Protein AF-A0A957HVL8-F1 (afdb_monomer)

pLDDT: mean 94.16, std 5.21, range [74.31, 98.62]

Sequence (112 aa):
SHAVITASGYVDWLVETAVSWIAATQRDDGSWGTYLPTAEETAYAIQALAIRQQMTNEVHNEAIKRGANWLLAHRNEPHPPLWVGKVLYSPTVVNESAVLSALWLAEQIGAL

Mean predicted aligned error: 3.06 Å

Nearest PDB structures (foldseek):
  6vpt-assembly1_A  TM=9.848E-01  e=1.021E-07  Mycobacterium tuberculosis
  7xkx-assembly2_B  TM=9.024E-01  e=3.227E-03  Kitasatospora sp. CB02891
  7xkx-assembly1_A  TM=8.619E-01  e=4.232E-03  Kitasatospora sp. CB02891
  7mu5-assembly2_H  TM=3.608E-01  e=3.935E+00  Homo sapiens

Solvent-accessible surface area (backbone atoms only — not comparable to full-atom values): 6215 Å² total; per-residue (Å²): 63,65,68,44,63,72,31,56,94,77,41,59,73,61,30,53,51,50,52,52,50,54,66,71,58,48,43,97,76,24,34,22,47,95,91,55,76,36,53,56,48,24,17,31,46,32,43,30,48,47,54,47,25,76,74,66,77,50,85,51,52,68,61,36,24,36,24,43,55,38,36,73,77,47,64,87,54,88,72,74,53,78,43,84,66,101,54,69,37,59,64,60,70,59,45,51,51,44,37,53,52,21,47,50,48,30,47,77,74,65,35,104

Foldseek 3Di:
DVCLVPCVVPPVVVNVVVLVVLLVQQDPQLADDDPDGFLQRLLVSLVSNLSVCVVPVDDPLVSLLSSLVVCVVPVPPDGDQPDDDVHGDDPNVVSNVSNVVSNVSSVVVVSD

Secondary structure (DSSP, 8-state):
-HHHHHHTTT-HHHHHHHHHHHHHT--TTS---SSS--HHHHHHHHHHHHHHHHHH----HHHHHHHHHHHHHHTTSPPP--EESSSEE--HHHHHHHHHHHHHHHHHTT--

Structure (mmCIF, N/CA/C/O backbone):
data_AF-A0A957HVL8-F1
#
_entry.id   AF-A0A957HVL8-F1
#
loop_
_atom_site.group_PDB
_atom_site.id
_atom_site.type_symbol
_atom_site.label_atom_id
_atom_site.label_alt_id
_atom_site.label_comp_id
_atom_site.label_asym_id
_atom_site.label_entity_id
_atom_site.label_seq_id
_atom_site.pdbx_PDB_ins_code
_atom_site.Cartn_x
_atom_site.Cartn_y
_atom_site.Cartn_z
_atom_site.occupancy
_atom_site.B_iso_or_equiv
_atom_site.auth_seq_id
_atom_site.auth_comp_id
_atom_site.auth_asym_id
_atom_site.auth_atom_id
_atom_site.pdbx_PDB_model_num
ATOM 1 N N . SER A 1 1 ? 2.035 3.868 3.957 1.00 80.75 1 SER A N 1
ATOM 2 C CA . SER A 1 1 ? 2.314 2.899 5.038 1.00 80.75 1 SER A CA 1
ATOM 3 C C . SER A 1 1 ? 2.972 3.539 6.250 1.00 80.75 1 SER A C 1
ATOM 5 O O . SER A 1 1 ? 2.338 3.620 7.292 1.00 80.75 1 SER A O 1
ATOM 7 N N . HIS A 1 2 ? 4.224 3.994 6.148 1.00 86.62 2 HIS A N 1
ATOM 8 C CA . HIS A 1 2 ? 5.064 4.195 7.332 1.00 86.62 2 HIS A CA 1
ATOM 9 C C . HIS A 1 2 ? 4.540 5.267 8.285 1.00 86.62 2 HIS A C 1
ATOM 11 O O . HIS A 1 2 ? 4.524 5.012 9.477 1.00 86.62 2 HIS A O 1
ATOM 17 N N . ALA A 1 3 ? 4.010 6.387 7.781 1.00 88.88 3 ALA A N 1
ATOM 18 C CA . ALA A 1 3 ? 3.421 7.419 8.637 1.00 88.88 3 ALA A CA 1
ATOM 19 C C . ALA A 1 3 ? 2.262 6.892 9.508 1.00 88.88 3 ALA A C 1
ATOM 21 O O . ALA A 1 3 ? 2.216 7.198 10.694 1.00 88.88 3 ALA A O 1
ATOM 22 N N . VAL A 1 4 ? 1.372 6.060 8.944 1.00 91.19 4 VAL A N 1
ATOM 23 C CA . VAL A 1 4 ? 0.277 5.405 9.689 1.00 91.19 4 VAL A CA 1
ATOM 24 C C . VAL A 1 4 ? 0.854 4.526 10.796 1.00 91.19 4 VAL A C 1
ATOM 26 O O . VAL A 1 4 ? 0.461 4.655 11.949 1.00 91.19 4 VAL A O 1
ATOM 29 N N . ILE A 1 5 ? 1.830 3.680 10.462 1.00 89.75 5 ILE A N 1
ATOM 30 C CA . ILE A 1 5 ? 2.434 2.724 11.400 1.00 89.75 5 ILE A CA 1
ATOM 31 C C . ILE A 1 5 ? 3.185 3.453 12.523 1.00 89.75 5 ILE A C 1
ATOM 33 O O . ILE A 1 5 ? 3.004 3.135 13.692 1.00 89.75 5 ILE A O 1
ATOM 37 N N . THR A 1 6 ? 4.003 4.454 12.192 1.00 92.56 6 THR A N 1
ATOM 38 C CA . THR A 1 6 ? 4.856 5.149 13.167 1.00 92.56 6 THR A CA 1
ATOM 39 C C . THR A 1 6 ? 4.095 6.140 14.036 1.00 92.56 6 THR A C 1
ATOM 41 O O . THR A 1 6 ? 4.492 6.365 15.173 1.00 92.56 6 THR A O 1
ATOM 44 N N . ALA A 1 7 ? 3.040 6.773 13.513 1.00 93.06 7 ALA A N 1
ATOM 45 C CA . ALA A 1 7 ? 2.265 7.766 14.261 1.00 93.06 7 ALA A CA 1
ATOM 46 C C . ALA A 1 7 ? 1.112 7.150 15.069 1.00 93.06 7 ALA A C 1
ATOM 48 O O . ALA A 1 7 ? 0.490 7.854 15.870 1.00 93.06 7 ALA A O 1
ATOM 49 N N . SER A 1 8 ? 0.825 5.857 14.881 1.00 87.75 8 SER A N 1
ATOM 50 C CA . SER A 1 8 ? -0.203 5.152 15.650 1.00 87.75 8 SER A CA 1
ATOM 51 C C . SER A 1 8 ? 0.133 5.161 17.142 1.00 87.75 8 SER A C 1
ATOM 53 O O . SER A 1 8 ? 1.229 4.776 17.540 1.00 87.75 8 SER A O 1
ATOM 55 N N . GLY A 1 9 ? -0.810 5.627 17.967 1.00 85.94 9 GLY A N 1
ATOM 56 C CA . GLY A 1 9 ? -0.617 5.808 19.410 1.00 85.94 9 GLY A CA 1
ATOM 57 C C . GLY A 1 9 ? 0.060 7.125 19.811 1.00 85.94 9 GLY A C 1
ATOM 58 O O . GLY A 1 9 ? 0.238 7.369 21.002 1.00 85.94 9 GLY A O 1
ATOM 59 N N . TYR A 1 10 ? 0.417 7.980 18.846 1.00 91.56 10 TYR A N 1
ATOM 60 C CA . TYR A 1 10 ? 0.985 9.308 19.099 1.00 91.56 10 TYR A CA 1
ATOM 61 C C . TYR A 1 10 ? 0.102 10.440 18.563 1.00 91.56 10 TYR A C 1
ATOM 63 O O . TYR A 1 10 ? -0.068 11.452 19.241 1.00 91.56 10 TYR A O 1
ATOM 71 N N . VAL A 1 11 ? -0.431 10.304 17.340 1.00 93.50 11 VAL A N 1
ATOM 72 C CA . VAL A 1 11 ? -1.184 11.369 16.652 1.00 93.50 11 VAL A CA 1
ATOM 73 C C . VAL A 1 11 ? -2.395 10.789 15.910 1.00 93.50 11 VAL A C 1
ATOM 75 O O . VAL A 1 11 ? -2.370 10.615 14.692 1.00 93.50 11 VAL A O 1
ATOM 78 N N . ASP A 1 12 ? -3.472 10.498 16.642 1.00 89.81 12 ASP A N 1
ATOM 79 C CA . ASP A 1 12 ? -4.617 9.737 16.114 1.00 89.81 12 ASP A CA 1
ATOM 80 C C . ASP A 1 12 ? -5.313 10.407 14.924 1.00 89.81 12 ASP A C 1
ATOM 82 O O . ASP A 1 12 ? -5.542 9.751 13.911 1.00 89.81 12 ASP A O 1
ATOM 86 N N . TRP A 1 13 ? -5.551 11.723 14.978 1.00 93.06 13 TRP A N 1
ATOM 87 C CA . TRP A 1 13 ? -6.226 12.441 13.886 1.00 93.06 13 TRP A CA 1
ATOM 88 C C . TRP A 1 13 ? -5.480 12.315 12.548 1.00 93.06 13 TRP A C 1
ATOM 90 O O . TRP A 1 13 ? -6.099 12.212 11.487 1.00 93.06 13 TRP A O 1
ATOM 100 N N . LEU A 1 14 ? -4.141 12.306 12.585 1.00 93.81 14 LEU A N 1
ATOM 101 C CA . LEU A 1 14 ? -3.301 12.170 11.397 1.00 93.81 14 LEU A CA 1
ATOM 102 C C . LEU A 1 14 ? -3.425 10.757 10.826 1.00 93.81 14 LEU A C 1
ATOM 104 O O . LEU A 1 14 ? -3.547 10.583 9.613 1.00 93.81 14 LEU A O 1
ATOM 108 N N . VAL A 1 15 ? -3.406 9.758 11.708 1.00 93.94 15 VAL A N 1
ATOM 109 C CA . VAL A 1 15 ? -3.531 8.348 11.343 1.00 93.94 15 VAL A CA 1
ATOM 110 C C . VAL A 1 15 ? -4.904 8.069 10.741 1.00 93.94 15 VAL A C 1
ATOM 112 O O . VAL A 1 15 ? -4.976 7.496 9.659 1.00 93.94 15 VAL A O 1
ATOM 115 N N . GLU A 1 16 ? -5.978 8.524 11.382 1.00 92.56 16 GLU A N 1
ATOM 116 C CA . GLU A 1 16 ? -7.355 8.359 10.905 1.00 92.56 16 GLU A CA 1
ATOM 117 C C . GLU A 1 16 ? -7.571 9.032 9.549 1.00 92.56 16 GLU A C 1
ATOM 119 O O . GLU A 1 16 ? -8.152 8.434 8.640 1.00 92.56 16 GLU A O 1
ATOM 124 N N . THR A 1 17 ? -7.036 10.244 9.373 1.00 94.81 17 THR A N 1
ATOM 125 C CA . THR A 1 17 ? -7.093 10.961 8.090 1.00 94.81 17 THR A CA 1
ATOM 126 C C . THR A 1 17 ? -6.358 10.185 6.998 1.00 94.81 17 THR A C 1
ATOM 128 O O . THR A 1 17 ? -6.881 10.011 5.896 1.00 94.81 17 THR A O 1
ATOM 131 N N . ALA A 1 18 ? -5.159 9.679 7.296 1.00 95.94 18 ALA A N 1
ATOM 132 C CA . ALA A 1 18 ? -4.363 8.920 6.340 1.00 95.94 18 ALA A CA 1
ATOM 133 C C . ALA A 1 18 ? -5.016 7.578 5.976 1.00 95.94 18 ALA A C 1
ATOM 135 O O . ALA A 1 18 ? -5.083 7.238 4.800 1.00 95.94 18 ALA A O 1
ATOM 136 N N . VAL A 1 19 ? -5.531 6.833 6.955 1.00 95.06 19 VAL A N 1
ATOM 137 C CA . VAL A 1 19 ? -6.239 5.559 6.740 1.00 95.06 19 VAL A CA 1
ATOM 138 C C . VAL A 1 19 ? -7.492 5.778 5.897 1.00 95.06 19 VAL A C 1
ATOM 140 O O . VAL A 1 19 ? -7.695 5.066 4.915 1.00 95.06 19 VAL A O 1
ATOM 143 N N . SER A 1 20 ? -8.277 6.811 6.215 1.00 94.31 20 SER A N 1
ATOM 144 C CA . SER A 1 20 ? -9.469 7.178 5.443 1.00 94.31 20 SER A CA 1
ATOM 145 C C . SER A 1 20 ? -9.120 7.521 3.996 1.00 94.31 20 SER A C 1
ATOM 147 O O . SER A 1 20 ? -9.793 7.067 3.073 1.00 94.31 20 SER A O 1
ATOM 149 N N . TRP A 1 21 ? -8.038 8.273 3.777 1.00 96.38 21 TRP A N 1
ATOM 150 C CA . TRP A 1 21 ? -7.555 8.584 2.433 1.00 96.38 21 TRP A CA 1
ATOM 151 C C . TRP A 1 21 ? -7.085 7.333 1.681 1.00 96.38 21 TRP A C 1
ATOM 153 O O . TRP A 1 21 ? -7.434 7.163 0.514 1.00 96.38 21 TRP A O 1
ATOM 163 N N . ILE A 1 22 ? -6.344 6.430 2.333 1.00 97.06 22 ILE A N 1
ATOM 164 C CA . ILE A 1 22 ? -5.897 5.173 1.713 1.00 97.06 22 ILE A CA 1
ATOM 165 C C . ILE A 1 22 ? -7.114 4.345 1.287 1.00 97.06 22 ILE A C 1
ATOM 167 O O . ILE A 1 22 ? -7.186 3.929 0.134 1.00 97.06 22 ILE A O 1
ATOM 171 N N . ALA A 1 23 ? -8.096 4.152 2.168 1.00 95.44 23 ALA A N 1
ATOM 172 C CA . ALA A 1 23 ? -9.307 3.404 1.840 1.00 95.44 23 ALA A CA 1
ATOM 173 C C . ALA A 1 23 ? -10.102 4.056 0.690 1.00 95.44 23 ALA A C 1
ATOM 175 O O . ALA A 1 23 ? -10.539 3.364 -0.226 1.00 95.44 23 ALA A O 1
ATOM 176 N N . ALA A 1 24 ? -10.237 5.386 0.695 1.00 96.31 24 ALA A N 1
ATOM 177 C CA . ALA A 1 24 ? -10.999 6.127 -0.313 1.00 96.31 24 ALA A CA 1
ATOM 178 C C . ALA A 1 24 ? -10.320 6.206 -1.692 1.00 96.31 24 ALA A C 1
ATOM 180 O O . ALA A 1 24 ? -10.984 6.505 -2.681 1.00 96.31 24 ALA A O 1
ATOM 181 N N . THR A 1 25 ? -9.009 5.968 -1.770 1.00 97.38 25 THR A N 1
ATOM 182 C CA . THR A 1 25 ? -8.232 6.048 -3.020 1.00 97.38 25 THR A CA 1
ATOM 183 C C . THR A 1 25 ? -7.920 4.688 -3.641 1.00 97.38 25 THR A C 1
ATOM 185 O O . THR A 1 25 ? -7.201 4.629 -4.641 1.00 97.38 25 THR A O 1
ATOM 188 N N . GLN A 1 26 ? -8.473 3.597 -3.096 1.00 98.44 26 GLN A N 1
ATOM 189 C CA . GLN A 1 26 ? -8.387 2.289 -3.741 1.00 98.44 26 GLN A CA 1
ATOM 190 C C . GLN A 1 26 ? -9.074 2.329 -5.109 1.00 98.44 26 GLN A C 1
ATOM 192 O O . GLN A 1 26 ? -10.206 2.797 -5.236 1.00 98.44 26 GLN A O 1
ATOM 197 N N . ARG A 1 27 ? -8.409 1.802 -6.137 1.00 98.19 27 ARG A N 1
ATOM 198 C CA . ARG A 1 27 ? -8.958 1.718 -7.495 1.00 98.19 27 ARG A CA 1
ATO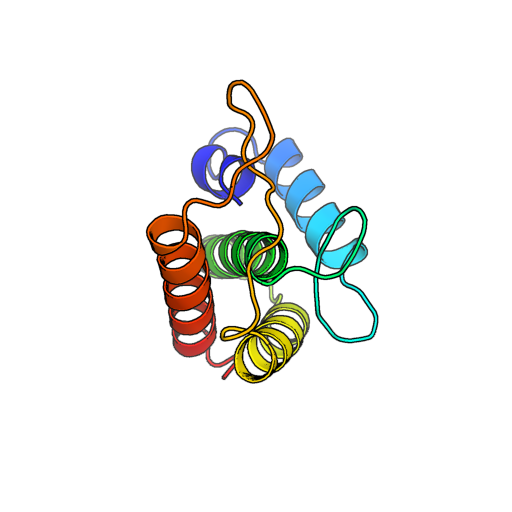M 199 C C . ARG A 1 27 ? -10.010 0.607 -7.603 1.00 98.19 27 ARG A C 1
ATOM 201 O O . ARG A 1 27 ? -10.104 -0.276 -6.746 1.00 98.19 27 ARG A O 1
ATOM 208 N N . ASP A 1 28 ? -10.789 0.610 -8.683 1.00 97.69 28 ASP A N 1
ATOM 209 C CA . ASP A 1 28 ? -11.851 -0.385 -8.924 1.00 97.69 28 ASP A CA 1
ATOM 210 C C . ASP A 1 28 ? -11.323 -1.827 -9.042 1.00 97.69 28 ASP A C 1
ATOM 212 O O . ASP A 1 28 ? -11.993 -2.776 -8.632 1.00 97.69 28 ASP A O 1
ATOM 216 N N . ASP A 1 29 ? -10.088 -2.003 -9.512 1.00 97.62 29 ASP A N 1
ATOM 217 C CA . ASP A 1 29 ? -9.407 -3.302 -9.601 1.00 97.62 29 ASP A CA 1
ATOM 218 C C . ASP A 1 29 ? -8.763 -3.758 -8.276 1.00 97.62 29 ASP A C 1
ATOM 220 O O . ASP A 1 29 ? -8.225 -4.860 -8.200 1.00 97.62 29 ASP A O 1
ATOM 224 N N . GLY A 1 30 ? -8.838 -2.937 -7.223 1.00 98.00 30 GLY A N 1
ATOM 225 C CA . GLY A 1 30 ? -8.282 -3.223 -5.902 1.00 98.00 30 GLY A CA 1
ATOM 226 C C . GLY A 1 30 ? -6.863 -2.706 -5.675 1.00 98.00 30 GLY A C 1
ATOM 227 O O . GLY A 1 30 ? -6.382 -2.759 -4.544 1.00 98.00 30 GLY A O 1
ATOM 228 N N . SER A 1 31 ? -6.200 -2.185 -6.703 1.00 98.50 31 SER A N 1
ATOM 229 C CA . SER A 1 31 ? -4.837 -1.667 -6.600 1.00 98.50 31 SER A CA 1
ATOM 230 C C . SER A 1 31 ? -4.774 -0.247 -6.035 1.00 98.50 31 SER A C 1
ATOM 232 O O . SER A 1 31 ? -5.770 0.482 -5.972 1.00 98.50 31 SER A O 1
ATOM 234 N N . TRP A 1 32 ? -3.561 0.164 -5.676 1.00 98.62 32 TRP A N 1
ATOM 235 C CA . TRP A 1 32 ? -3.203 1.559 -5.452 1.00 98.62 32 TRP A CA 1
ATOM 236 C C . TRP A 1 32 ? -2.082 1.982 -6.394 1.00 98.62 32 TRP A C 1
ATOM 238 O O . TRP A 1 32 ? -1.240 1.181 -6.805 1.00 98.62 32 TRP A O 1
ATOM 248 N N . GLY A 1 33 ? -2.068 3.275 -6.698 1.00 96.94 33 GLY A N 1
ATOM 249 C CA . GLY A 1 33 ? -0.942 3.921 -7.344 1.00 96.94 33 GLY A CA 1
ATOM 250 C C . GLY A 1 33 ? -1.260 5.335 -7.811 1.00 96.94 33 GLY A C 1
ATOM 251 O O . GLY A 1 33 ? -2.386 5.627 -8.224 1.00 96.94 33 GLY A O 1
ATOM 252 N N . THR A 1 34 ? -0.270 6.221 -7.718 1.00 92.81 34 THR A N 1
ATOM 253 C CA . THR A 1 34 ? -0.440 7.664 -7.958 1.00 92.81 34 THR A CA 1
ATOM 254 C C . THR A 1 34 ? -0.696 7.980 -9.433 1.00 92.81 34 THR A C 1
ATOM 256 O O . THR A 1 34 ? -1.585 8.765 -9.756 1.00 92.81 34 THR A O 1
ATOM 259 N N . TYR A 1 35 ? 0.067 7.362 -10.338 1.00 90.25 35 TYR A N 1
ATOM 260 C CA . TYR A 1 35 ? -0.036 7.591 -11.789 1.00 90.25 35 TYR A CA 1
ATOM 261 C C . TYR A 1 35 ? -0.591 6.377 -12.537 1.00 90.25 35 TYR A C 1
ATOM 263 O O . TYR A 1 35 ? -1.342 6.514 -13.500 1.00 90.25 35 TYR A O 1
ATOM 271 N N . LEU A 1 36 ? -0.216 5.187 -12.083 1.00 94.44 36 LEU A N 1
ATOM 272 C CA . LEU A 1 36 ? -0.618 3.885 -12.601 1.00 94.44 36 LEU A CA 1
ATOM 273 C C . LEU A 1 36 ? -0.626 2.897 -11.426 1.00 94.44 36 LEU A C 1
ATOM 275 O O . LEU A 1 36 ? 0.032 3.180 -10.426 1.00 94.44 36 LEU A O 1
ATOM 279 N N . PRO A 1 37 ? -1.365 1.782 -11.496 1.00 97.31 37 PRO A N 1
ATOM 280 C CA . PRO A 1 37 ? -1.400 0.823 -10.399 1.00 97.31 37 PRO A CA 1
ATOM 281 C C . PRO A 1 37 ? -0.038 0.140 -10.232 1.00 97.31 37 PRO A C 1
ATOM 283 O O . PRO A 1 37 ? 0.532 -0.349 -11.207 1.00 97.31 37 PRO A O 1
ATOM 286 N N . THR A 1 38 ? 0.506 0.109 -9.013 1.00 97.69 38 THR A N 1
ATOM 287 C CA . THR A 1 38 ? 1.821 -0.496 -8.753 1.00 97.69 38 THR A CA 1
ATOM 288 C C . THR A 1 38 ? 1.767 -1.504 -7.615 1.00 97.69 38 THR A C 1
ATOM 290 O O . THR A 1 38 ? 1.041 -1.336 -6.630 1.00 97.69 38 THR A O 1
ATOM 293 N N . ALA A 1 39 ? 2.573 -2.565 -7.728 1.00 97.88 39 ALA A N 1
ATOM 294 C CA . ALA A 1 39 ? 2.723 -3.545 -6.655 1.00 97.88 39 ALA A CA 1
ATOM 295 C C . ALA A 1 39 ? 3.308 -2.909 -5.382 1.00 97.88 39 ALA A C 1
ATOM 297 O O . ALA A 1 39 ? 2.880 -3.238 -4.280 1.00 97.88 39 ALA A O 1
ATOM 298 N N . GLU A 1 40 ? 4.231 -1.954 -5.530 1.00 97.81 40 GLU A N 1
ATOM 299 C CA . GLU A 1 40 ? 4.837 -1.241 -4.403 1.00 97.81 40 GLU A CA 1
ATOM 300 C C . GLU A 1 40 ? 3.809 -0.395 -3.630 1.00 97.81 40 GLU A C 1
ATOM 302 O O . GLU A 1 40 ? 3.665 -0.555 -2.417 1.00 97.81 40 GLU A O 1
ATOM 307 N N . GLU A 1 41 ? 3.040 0.463 -4.308 1.00 98.25 41 GLU A N 1
ATOM 308 C CA . GLU A 1 41 ? 2.054 1.319 -3.634 1.00 98.25 41 GLU A CA 1
ATOM 309 C C . GLU A 1 41 ? 0.881 0.501 -3.073 1.00 98.25 41 GLU A C 1
ATOM 311 O O . GLU A 1 41 ? 0.427 0.768 -1.958 1.00 98.25 41 GLU A O 1
ATOM 316 N N . THR A 1 42 ? 0.441 -0.544 -3.785 1.00 98.50 42 THR A N 1
ATOM 317 C CA . THR A 1 42 ? -0.579 -1.491 -3.296 1.00 98.50 42 THR A CA 1
ATOM 318 C C . THR A 1 42 ? -0.111 -2.206 -2.028 1.00 98.50 42 THR A C 1
ATOM 320 O O . THR A 1 42 ? -0.866 -2.302 -1.058 1.00 98.50 42 THR A O 1
ATOM 323 N N . ALA A 1 43 ? 1.149 -2.647 -1.981 1.00 98.31 43 ALA A N 1
ATOM 324 C CA . ALA A 1 43 ? 1.723 -3.262 -0.790 1.00 98.31 43 ALA A CA 1
ATOM 325 C C . ALA A 1 43 ? 1.748 -2.294 0.404 1.00 98.31 43 ALA A C 1
ATOM 327 O O . ALA A 1 43 ? 1.323 -2.651 1.504 1.00 98.31 43 ALA A O 1
ATOM 328 N N . TYR A 1 44 ? 2.170 -1.044 0.195 1.00 98.25 44 TYR A N 1
ATOM 329 C CA . TYR A 1 44 ? 2.176 -0.030 1.252 1.00 98.25 44 TYR A CA 1
ATOM 330 C C . TYR A 1 44 ? 0.773 0.332 1.757 1.00 98.25 44 TYR A C 1
ATOM 332 O O . TYR A 1 44 ? 0.606 0.625 2.946 1.00 98.25 44 TYR A O 1
ATOM 340 N N . ALA A 1 45 ? -0.233 0.346 0.886 1.00 98.12 45 ALA A N 1
ATOM 341 C CA . ALA A 1 45 ? -1.616 0.566 1.292 1.00 98.12 45 ALA A CA 1
ATOM 342 C C . ALA A 1 45 ? -2.118 -0.582 2.179 1.00 98.12 45 ALA A C 1
ATOM 344 O O . ALA A 1 45 ? -2.591 -0.333 3.289 1.00 98.12 45 ALA A O 1
ATOM 345 N N . ILE A 1 46 ? -1.915 -1.833 1.750 1.00 97.75 46 ILE A N 1
ATOM 346 C CA . ILE A 1 46 ? -2.298 -3.031 2.514 1.00 97.75 46 ILE A CA 1
ATOM 347 C C . ILE A 1 46 ? -1.628 -3.053 3.886 1.00 97.75 46 ILE A C 1
ATOM 349 O O . ILE A 1 46 ? -2.313 -3.238 4.888 1.00 97.75 46 ILE A O 1
ATOM 353 N N . GLN A 1 47 ? -0.316 -2.812 3.959 1.00 97.44 47 GLN A N 1
ATOM 354 C CA . GLN A 1 47 ? 0.407 -2.773 5.234 1.00 97.44 47 GLN A CA 1
ATOM 355 C C . GLN A 1 47 ? -0.187 -1.741 6.202 1.00 97.44 47 GLN A C 1
ATOM 357 O O . GLN A 1 47 ? -0.346 -2.027 7.386 1.00 97.44 47 GLN A O 1
ATOM 362 N N . ALA A 1 48 ? -0.529 -0.546 5.705 1.00 96.50 48 ALA A N 1
ATOM 363 C CA . ALA A 1 48 ? -1.120 0.509 6.526 1.00 96.50 48 ALA A CA 1
ATOM 364 C C . ALA A 1 48 ? -2.479 0.085 7.099 1.00 96.50 48 ALA A C 1
ATOM 366 O O . ALA A 1 48 ? -2.707 0.221 8.300 1.00 96.50 48 ALA A O 1
ATOM 367 N N . LEU A 1 49 ? -3.360 -0.437 6.239 1.00 95.75 49 LEU A N 1
ATOM 368 C CA . LEU A 1 49 ? -4.710 -0.851 6.615 1.00 95.75 49 LEU A CA 1
ATOM 369 C C . LEU A 1 49 ? -4.687 -2.061 7.557 1.00 95.75 49 LEU A C 1
ATOM 371 O O . LEU A 1 49 ? -5.370 -2.046 8.577 1.00 95.75 49 LEU A O 1
ATOM 375 N N . ALA A 1 50 ? -3.870 -3.077 7.262 1.00 94.94 50 ALA A N 1
ATOM 376 C CA . ALA A 1 50 ? -3.782 -4.299 8.058 1.00 94.94 50 ALA A CA 1
ATOM 377 C C . ALA A 1 50 ? -3.241 -4.030 9.469 1.00 94.94 50 ALA A C 1
ATOM 379 O O . ALA A 1 50 ? -3.824 -4.487 10.452 1.00 94.94 50 ALA A O 1
ATOM 380 N N . ILE A 1 51 ? -2.168 -3.238 9.588 1.00 92.38 51 ILE A N 1
ATOM 381 C CA . ILE A 1 51 ? -1.605 -2.879 10.897 1.00 92.38 51 ILE A CA 1
ATOM 382 C C . ILE A 1 51 ? -2.592 -2.008 11.680 1.00 92.38 51 ILE A C 1
ATOM 384 O O . ILE A 1 51 ? -2.816 -2.252 12.865 1.00 92.38 51 ILE A O 1
ATOM 388 N N . ARG A 1 52 ? -3.253 -1.036 11.032 1.00 91.06 52 ARG A N 1
ATOM 389 C CA . ARG A 1 52 ? -4.280 -0.222 11.700 1.00 91.06 52 ARG A CA 1
ATOM 390 C C . ARG A 1 52 ? -5.435 -1.078 12.219 1.00 91.06 52 ARG A C 1
ATOM 392 O O . ARG A 1 52 ? -5.856 -0.892 13.363 1.00 91.06 52 ARG A O 1
ATOM 399 N N . GLN A 1 53 ? -5.915 -2.020 11.411 1.00 90.81 53 GLN A N 1
ATOM 400 C CA . GLN A 1 53 ? -6.977 -2.952 11.784 1.00 90.81 53 GLN A CA 1
ATOM 401 C C . GLN A 1 53 ? -6.597 -3.782 13.018 1.00 90.81 53 GLN A C 1
ATOM 403 O O . GLN A 1 53 ? -7.396 -3.888 13.948 1.00 90.81 53 GLN A O 1
ATOM 408 N N . GLN A 1 54 ? -5.365 -4.296 13.082 1.00 88.56 54 GLN A N 1
ATOM 409 C CA . GLN A 1 54 ? -4.863 -5.024 14.255 1.00 88.56 54 GLN A CA 1
ATOM 410 C C . GLN A 1 54 ? -4.822 -4.159 15.528 1.00 88.56 54 GLN A C 1
ATOM 412 O O . GLN A 1 54 ? -4.974 -4.688 16.627 1.00 88.56 54 GLN A O 1
ATOM 417 N N . MET A 1 55 ? -4.633 -2.841 15.402 1.00 86.00 55 MET A N 1
ATOM 418 C CA . MET A 1 55 ? -4.532 -1.925 16.546 1.00 86.00 55 MET A CA 1
ATOM 419 C C . MET A 1 55 ? -5.877 -1.385 17.046 1.00 86.00 55 MET A C 1
ATOM 421 O O . MET A 1 55 ? -5.981 -1.034 18.219 1.00 86.00 55 MET A O 1
ATOM 425 N N . THR A 1 56 ? -6.884 -1.254 16.177 1.00 82.12 56 THR A N 1
ATOM 426 C CA . THR A 1 56 ? -8.082 -0.433 16.468 1.00 82.12 56 THR A CA 1
ATOM 427 C C . THR A 1 56 ? -9.419 -1.142 16.297 1.00 82.12 56 THR A C 1
ATOM 429 O O . THR A 1 56 ? -10.460 -0.516 16.472 1.00 82.12 56 THR A O 1
ATOM 432 N N . ASN A 1 57 ? -9.421 -2.445 15.991 1.00 74.31 57 ASN A N 1
ATOM 433 C CA . ASN A 1 57 ? -10.633 -3.208 15.660 1.00 74.31 57 ASN A CA 1
ATOM 434 C C . ASN A 1 57 ? -11.425 -2.653 14.450 1.00 74.31 57 ASN A C 1
ATOM 436 O O . ASN A 1 57 ? -12.515 -3.146 14.158 1.00 74.31 57 ASN A O 1
ATOM 440 N N . GLU A 1 58 ? -10.899 -1.654 13.731 1.00 77.19 58 GLU A N 1
ATOM 441 C CA . GLU A 1 58 ? -11.457 -1.170 12.467 1.00 77.19 58 GLU A CA 1
ATOM 442 C C . GLU A 1 58 ? -11.369 -2.269 11.401 1.00 77.19 58 GLU A C 1
ATOM 444 O O . GLU A 1 58 ? -10.340 -2.926 11.264 1.00 77.19 58 GLU A O 1
ATOM 449 N N . VAL A 1 59 ? -12.434 -2.466 10.620 1.00 79.56 59 VAL A N 1
ATOM 450 C CA . VAL A 1 59 ? -12.495 -3.544 9.623 1.00 79.56 59 VAL A CA 1
ATOM 451 C C . VAL A 1 59 ? -12.234 -2.984 8.228 1.00 79.56 59 VAL A C 1
ATOM 453 O O . VAL A 1 59 ? -13.114 -2.376 7.625 1.00 79.56 59 VAL A O 1
ATOM 456 N N . HIS A 1 60 ? -11.046 -3.263 7.688 1.00 85.62 60 HIS A N 1
ATOM 457 C CA . HIS A 1 60 ? -10.649 -2.922 6.314 1.00 85.62 60 HIS A CA 1
ATOM 458 C C . HIS A 1 60 ? -10.497 -4.174 5.427 1.00 85.62 60 HIS A C 1
ATOM 460 O O . HIS A 1 60 ? -9.882 -4.118 4.361 1.00 85.62 60 H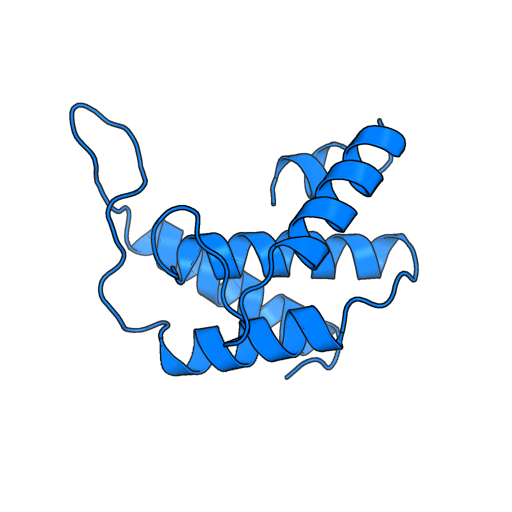IS A O 1
ATOM 466 N N . ASN A 1 61 ? -11.078 -5.308 5.848 1.00 89.25 61 ASN A N 1
ATOM 467 C CA . ASN A 1 61 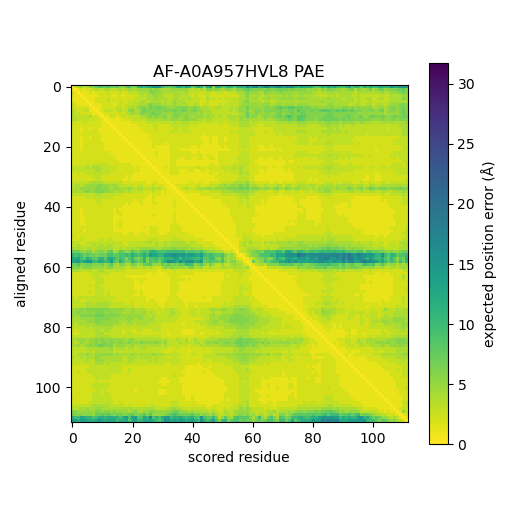? -10.891 -6.631 5.234 1.00 89.25 61 ASN A CA 1
ATOM 468 C C . ASN A 1 61 ? -11.136 -6.666 3.723 1.00 89.25 61 ASN A C 1
ATOM 470 O O . ASN A 1 61 ? -10.316 -7.214 2.993 1.00 89.25 61 ASN A O 1
ATOM 474 N N . GLU A 1 62 ? -12.230 -6.078 3.236 1.00 94.19 62 GLU A N 1
ATOM 475 C CA . GLU A 1 62 ? -12.547 -6.114 1.801 1.00 94.19 62 GLU A CA 1
ATOM 476 C C . GLU A 1 62 ? -11.541 -5.316 0.965 1.00 94.19 62 GLU A C 1
ATOM 478 O O . GLU A 1 62 ? -11.103 -5.778 -0.090 1.00 94.19 62 GLU A O 1
ATOM 483 N N . ALA A 1 63 ? -11.113 -4.146 1.450 1.00 96.50 63 ALA A N 1
ATOM 484 C CA . ALA A 1 63 ? -10.099 -3.348 0.769 1.00 96.50 63 ALA A CA 1
ATOM 485 C C . ALA A 1 63 ? -8.761 -4.100 0.713 1.00 96.50 63 ALA A C 1
ATOM 487 O O . ALA A 1 63 ? -8.148 -4.200 -0.352 1.00 96.50 63 ALA A O 1
ATOM 488 N N . ILE A 1 64 ? -8.346 -4.698 1.833 1.00 97.56 64 ILE A N 1
ATOM 489 C CA . ILE A 1 64 ? -7.109 -5.481 1.916 1.00 97.56 64 ILE A CA 1
ATOM 490 C C . ILE A 1 64 ? -7.177 -6.711 1.006 1.00 97.56 64 ILE A C 1
ATOM 492 O O . ILE A 1 64 ? -6.245 -6.948 0.243 1.00 97.56 64 ILE A O 1
ATOM 496 N N . LYS A 1 65 ? -8.295 -7.443 1.009 1.00 97.56 65 LYS A N 1
ATOM 497 C CA . LYS A 1 65 ? -8.517 -8.624 0.164 1.00 97.56 65 LYS A CA 1
ATOM 498 C C . LYS A 1 65 ? -8.449 -8.297 -1.324 1.00 97.56 65 LYS A C 1
ATOM 500 O O . LYS A 1 65 ? -7.779 -8.994 -2.083 1.00 97.56 65 LYS A O 1
ATOM 505 N N . ARG A 1 66 ? -9.110 -7.220 -1.759 1.00 98.25 66 ARG A N 1
ATOM 506 C CA . ARG A 1 66 ? -9.057 -6.759 -3.158 1.00 98.25 66 ARG A CA 1
ATOM 507 C C . ARG A 1 66 ? -7.629 -6.404 -3.574 1.00 98.25 66 ARG A C 1
ATOM 509 O O . ARG A 1 66 ? -7.184 -6.848 -4.629 1.00 98.25 66 ARG A O 1
ATOM 516 N N . GLY A 1 67 ? -6.894 -5.691 -2.719 1.00 98.31 67 GLY A N 1
ATOM 517 C CA . GLY A 1 67 ? -5.486 -5.374 -2.960 1.00 98.31 67 GLY A CA 1
ATOM 518 C C . GLY A 1 67 ? -4.587 -6.608 -2.998 1.00 98.31 67 GLY A C 1
ATOM 519 O O . GLY A 1 67 ? -3.740 -6.722 -3.881 1.00 98.31 67 GLY A O 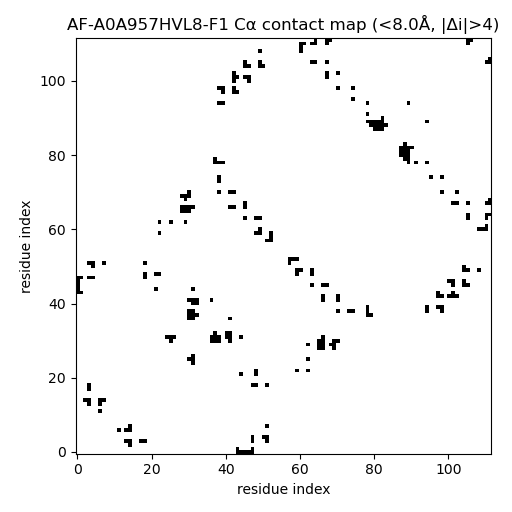1
ATOM 520 N N . ALA A 1 68 ? -4.781 -7.556 -2.080 1.00 98.31 68 ALA A N 1
ATOM 521 C CA . ALA A 1 68 ? -4.009 -8.793 -2.022 1.00 98.31 68 ALA A CA 1
ATOM 522 C C . ALA A 1 68 ? -4.236 -9.656 -3.271 1.00 98.31 68 ALA A C 1
ATOM 524 O O . ALA A 1 68 ? -3.272 -10.128 -3.870 1.00 98.31 68 ALA A O 1
ATOM 525 N N . ASN A 1 69 ? -5.486 -9.786 -3.726 1.00 98.06 69 ASN A N 1
ATOM 526 C CA . ASN A 1 69 ? -5.815 -10.473 -4.977 1.00 98.06 69 ASN A CA 1
ATOM 527 C C . ASN A 1 69 ? -5.146 -9.811 -6.186 1.00 98.06 69 ASN A C 1
ATOM 529 O O . ASN A 1 69 ? -4.582 -10.504 -7.034 1.00 98.06 69 ASN A O 1
ATOM 533 N N . TRP A 1 70 ? -5.158 -8.477 -6.246 1.00 98.44 70 TRP A N 1
ATOM 534 C CA . TRP A 1 70 ? -4.458 -7.747 -7.299 1.00 98.44 70 TRP A CA 1
ATOM 535 C C . TRP A 1 70 ? -2.942 -7.992 -7.239 1.00 98.44 70 TRP A C 1
ATOM 537 O O . TRP A 1 70 ? -2.333 -8.297 -8.264 1.00 98.44 70 TRP A O 1
ATOM 547 N N . LEU A 1 71 ? -2.329 -7.961 -6.048 1.00 97.94 71 LEU A N 1
ATOM 548 C CA . LEU A 1 71 ? -0.906 -8.273 -5.868 1.00 97.94 71 LEU A CA 1
ATOM 549 C C . LEU A 1 71 ? -0.556 -9.695 -6.300 1.00 97.94 71 LEU A C 1
ATOM 551 O O . LEU A 1 71 ? 0.461 -9.886 -6.958 1.00 97.94 71 LEU A O 1
ATOM 555 N N . LEU A 1 72 ? -1.368 -10.699 -5.964 1.00 97.81 72 LEU A N 1
ATOM 556 C CA . LEU A 1 72 ? -1.115 -12.080 -6.383 1.00 97.81 72 LEU A CA 1
ATOM 557 C C . LEU A 1 72 ? -1.022 -12.213 -7.908 1.00 97.81 72 LEU A C 1
ATOM 559 O O . LEU A 1 72 ? -0.201 -12.992 -8.393 1.00 97.81 72 LEU A O 1
ATOM 563 N N . ALA A 1 73 ? -1.823 -11.439 -8.644 1.00 97.44 73 ALA A N 1
ATOM 564 C CA . ALA A 1 73 ? -1.814 -11.428 -10.101 1.00 97.44 73 ALA A CA 1
ATOM 565 C C . ALA A 1 73 ? -0.630 -10.641 -10.702 1.00 97.44 73 ALA A C 1
ATOM 567 O O . ALA A 1 73 ? -0.095 -11.070 -11.721 1.00 97.44 73 ALA A O 1
ATOM 568 N N . HIS A 1 74 ? -0.184 -9.548 -10.067 1.00 96.81 74 HIS A N 1
ATOM 569 C CA . HIS A 1 74 ? 0.767 -8.593 -10.669 1.00 96.81 74 HIS A CA 1
ATOM 570 C C . HIS A 1 74 ? 2.151 -8.538 -9.988 1.00 96.81 74 HIS A C 1
ATOM 572 O O . HIS A 1 74 ? 3.044 -7.835 -10.454 1.00 96.81 74 HIS A O 1
ATOM 578 N N . ARG A 1 75 ? 2.394 -9.281 -8.896 1.00 93.81 75 ARG A N 1
ATOM 579 C CA . ARG A 1 75 ? 3.650 -9.201 -8.110 1.00 93.81 75 ARG A CA 1
ATOM 580 C C . ARG A 1 75 ? 4.935 -9.523 -8.877 1.00 93.81 75 ARG A C 1
ATOM 582 O O . ARG A 1 75 ? 6.001 -9.132 -8.424 1.00 93.81 75 ARG A O 1
ATOM 589 N N . ASN A 1 76 ? 4.836 -10.257 -9.984 1.00 93.25 76 ASN A N 1
ATOM 590 C CA . ASN A 1 76 ? 5.986 -10.670 -10.795 1.00 93.25 76 ASN A CA 1
ATOM 591 C C . ASN A 1 76 ? 6.264 -9.707 -11.963 1.00 93.25 76 ASN A C 1
ATOM 593 O O . ASN A 1 76 ? 7.168 -9.954 -12.761 1.00 93.25 76 ASN A O 1
ATOM 597 N N . GLU A 1 77 ? 5.461 -8.653 -12.115 1.00 93.75 77 GLU A N 1
ATOM 598 C CA . GLU A 1 77 ? 5.663 -7.653 -13.157 1.00 93.75 77 GLU A CA 1
ATOM 599 C C . GLU A 1 77 ? 6.836 -6.722 -12.814 1.00 93.75 77 GLU A C 1
ATOM 601 O O . GLU A 1 77 ? 7.134 -6.503 -11.635 1.00 93.75 77 GLU A O 1
ATOM 606 N N . PRO A 1 78 ? 7.510 -6.139 -13.822 1.00 93.44 78 PRO A N 1
ATOM 607 C CA . PRO A 1 78 ? 8.580 -5.182 -13.582 1.00 93.44 78 PRO A CA 1
ATOM 608 C C . PRO A 1 78 ? 8.111 -4.006 -12.722 1.00 93.44 78 PRO A C 1
ATOM 610 O O . PRO A 1 78 ? 7.141 -3.323 -13.050 1.00 93.44 78 PRO A O 1
ATOM 613 N N . HIS A 1 79 ? 8.837 -3.735 -11.641 1.00 93.62 79 HIS A N 1
ATOM 614 C CA . HIS A 1 79 ? 8.532 -2.619 -10.756 1.00 93.62 79 HIS A CA 1
ATOM 615 C C . HIS A 1 79 ? 8.880 -1.274 -11.420 1.00 93.62 79 HIS A C 1
ATOM 617 O O . HIS A 1 79 ? 10.029 -1.071 -11.834 1.00 93.62 79 HIS A O 1
ATOM 623 N N . PRO A 1 80 ? 7.918 -0.337 -11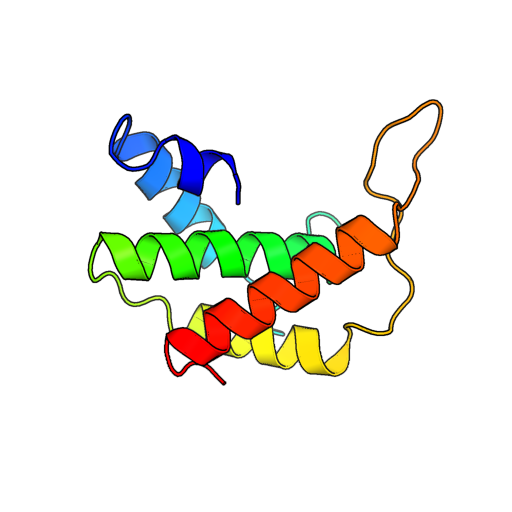.525 1.00 95.06 80 PRO A N 1
ATOM 624 C CA . PRO A 1 80 ? 8.201 1.013 -11.991 1.00 95.06 80 PRO A CA 1
ATOM 625 C C . PRO A 1 80 ? 9.212 1.711 -11.069 1.00 95.06 80 PRO A C 1
ATOM 627 O O . PRO A 1 80 ? 9.170 1.521 -9.853 1.00 95.06 80 PRO A O 1
ATOM 630 N N . PRO A 1 81 ? 10.115 2.547 -11.607 1.00 96.31 81 PRO A N 1
ATOM 631 C CA . PRO A 1 81 ? 11.112 3.225 -10.795 1.00 96.31 81 PRO A CA 1
ATOM 632 C C . PRO A 1 81 ? 10.475 4.381 -10.010 1.00 96.31 81 PRO A C 1
ATOM 634 O O . PRO A 1 81 ? 10.268 5.468 -10.547 1.00 96.31 81 PRO A O 1
ATOM 637 N N . LEU A 1 82 ? 10.163 4.142 -8.735 1.00 96.56 82 LEU A N 1
ATOM 638 C CA . LEU A 1 82 ? 9.569 5.139 -7.832 1.00 96.56 82 LEU A CA 1
ATOM 639 C C . LEU A 1 82 ? 10.591 5.798 -6.894 1.00 96.56 82 LEU A C 1
ATOM 641 O O . LEU A 1 82 ? 10.302 6.830 -6.287 1.00 96.56 82 LEU A O 1
ATOM 645 N N . TRP A 1 83 ? 11.796 5.236 -6.775 1.00 97.31 83 TRP A N 1
ATOM 646 C CA . TRP A 1 83 ? 12.799 5.713 -5.828 1.00 97.31 83 TRP A CA 1
ATOM 647 C C . TRP A 1 83 ? 13.651 6.822 -6.436 1.00 97.31 83 TRP A C 1
ATOM 649 O O . TRP A 1 83 ? 14.149 6.708 -7.556 1.00 97.31 83 TRP A O 1
ATOM 659 N N . VAL A 1 84 ? 13.846 7.901 -5.677 1.00 97.69 84 VAL A N 1
ATOM 660 C CA . VAL A 1 84 ? 14.594 9.082 -6.121 1.00 97.69 84 VAL A CA 1
ATOM 661 C C . VAL A 1 84 ? 16.071 8.939 -5.752 1.00 97.69 84 VAL A C 1
ATOM 663 O O . VAL A 1 84 ? 16.436 8.968 -4.579 1.00 97.69 84 VAL A O 1
ATOM 666 N N . GLY A 1 85 ? 16.927 8.803 -6.765 1.00 95.69 85 GLY A N 1
ATOM 667 C CA . GLY A 1 85 ? 18.381 8.941 -6.656 1.00 95.69 85 GLY A CA 1
ATOM 668 C C . GLY A 1 85 ? 18.871 10.141 -7.468 1.00 95.69 85 GLY A C 1
ATOM 669 O O . GLY A 1 85 ? 18.273 11.212 -7.442 1.00 95.69 85 GLY A O 1
ATOM 670 N N . LYS A 1 86 ? 19.938 9.959 -8.258 1.00 97.06 86 LYS A N 1
ATOM 671 C CA . LYS A 1 86 ? 20.276 10.924 -9.330 1.00 97.06 86 LYS A CA 1
ATOM 672 C C . LYS A 1 86 ? 19.239 10.917 -10.460 1.00 97.06 86 LYS A C 1
ATOM 674 O O . LYS A 1 86 ? 19.040 11.922 -11.129 1.00 97.06 86 LYS A O 1
ATOM 679 N N . VAL A 1 87 ? 18.619 9.762 -10.667 1.00 97.19 87 VAL A N 1
ATOM 680 C CA . VAL A 1 87 ? 17.477 9.505 -11.547 1.00 97.19 87 VAL A CA 1
ATOM 681 C C . VAL A 1 87 ? 16.511 8.590 -10.792 1.00 97.19 87 VAL A C 1
ATOM 683 O O . VAL A 1 87 ? 16.855 8.095 -9.712 1.00 97.19 87 VAL A O 1
ATOM 686 N N . LEU A 1 88 ? 15.322 8.358 -11.347 1.00 97.19 88 LEU A N 1
ATOM 687 C CA . LEU A 1 88 ? 14.411 7.350 -10.811 1.00 97.19 88 LEU A CA 1
ATOM 688 C C . LEU A 1 88 ? 15.018 5.949 -10.964 1.00 97.19 88 LEU A C 1
ATOM 690 O O . LEU A 1 88 ? 15.579 5.621 -12.011 1.00 97.19 88 LEU A O 1
ATOM 694 N N . TYR A 1 89 ? 14.901 5.122 -9.928 1.00 97.25 89 TYR A N 1
ATOM 695 C CA . TYR A 1 89 ? 15.327 3.723 -9.947 1.00 97.25 89 TYR A CA 1
ATOM 696 C C . TYR A 1 89 ? 14.344 2.828 -9.179 1.00 97.25 89 TYR A C 1
ATOM 698 O O . TYR A 1 89 ? 13.460 3.322 -8.480 1.00 97.25 89 TYR A O 1
ATOM 706 N N . SER A 1 90 ? 14.489 1.509 -9.333 1.00 96.94 90 SER A N 1
ATOM 707 C CA . SER A 1 90 ? 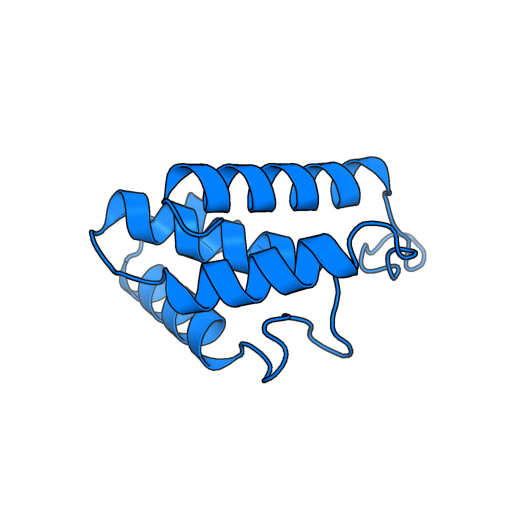13.672 0.508 -8.638 1.00 96.94 90 SER A CA 1
ATOM 708 C C . SER A 1 90 ? 14.565 -0.472 -7.865 1.00 96.94 90 SER A C 1
ATOM 710 O O . SER A 1 90 ? 15.259 -1.277 -8.491 1.00 96.94 90 SER A O 1
ATOM 712 N N . PRO A 1 91 ? 14.595 -0.425 -6.524 1.00 97.25 91 PRO A N 1
ATOM 713 C CA . PRO A 1 91 ? 15.331 -1.381 -5.705 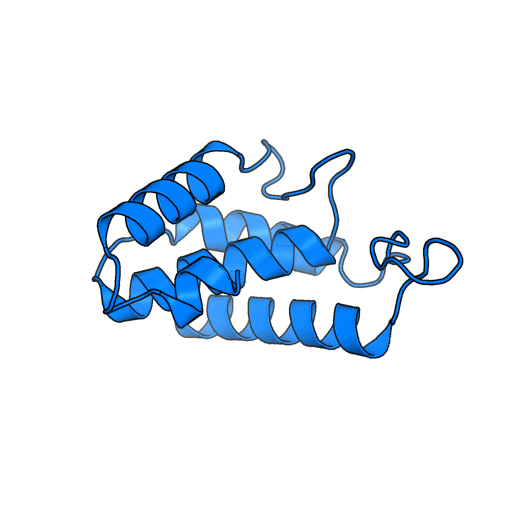1.00 97.25 91 PRO A CA 1
ATOM 714 C C . PRO A 1 91 ? 14.558 -2.701 -5.558 1.00 97.25 91 PRO A C 1
ATOM 716 O O . PRO A 1 91 ? 13.924 -2.937 -4.536 1.00 97.25 91 PRO A O 1
ATOM 719 N N . THR A 1 92 ? 14.661 -3.595 -6.547 1.00 95.38 92 THR A N 1
ATOM 720 C CA . THR A 1 92 ? 13.857 -4.832 -6.652 1.00 95.38 92 THR A CA 1
ATOM 721 C C . THR A 1 92 ? 13.688 -5.607 -5.342 1.00 95.38 92 THR A C 1
ATOM 723 O O . THR A 1 92 ? 12.568 -5.938 -4.985 1.00 95.38 92 THR A O 1
ATOM 726 N N . VAL A 1 93 ? 14.758 -5.830 -4.571 1.00 97.06 93 VAL A N 1
ATOM 727 C CA . VAL A 1 93 ? 14.676 -6.568 -3.293 1.00 97.06 93 VAL A CA 1
ATOM 728 C C . VAL A 1 93 ? 13.773 -5.865 -2.272 1.00 97.06 93 VAL A C 1
ATOM 730 O O . VAL A 1 93 ? 13.032 -6.514 -1.535 1.00 97.06 93 VAL A O 1
ATOM 733 N N . VAL A 1 94 ? 13.811 -4.532 -2.223 1.00 97.44 94 VAL A N 1
ATOM 734 C CA . VAL A 1 94 ? 12.946 -3.742 -1.339 1.00 97.44 94 VAL A CA 1
ATOM 735 C C . VAL A 1 94 ? 11.498 -3.839 -1.814 1.00 97.44 94 VAL A C 1
ATOM 737 O O . VAL A 1 94 ? 10.623 -4.144 -1.004 1.00 97.44 94 VAL A O 1
ATOM 740 N N . ASN A 1 95 ? 11.250 -3.670 -3.115 1.00 97.19 95 ASN A N 1
ATOM 741 C CA . ASN A 1 95 ? 9.922 -3.824 -3.710 1.00 97.19 95 ASN A CA 1
ATOM 742 C C . ASN A 1 95 ? 9.318 -5.210 -3.419 1.00 97.19 95 ASN A C 1
ATOM 744 O O . ASN A 1 95 ? 8.199 -5.303 -2.914 1.00 97.19 95 ASN A O 1
ATOM 748 N N . GLU A 1 96 ? 10.077 -6.280 -3.656 1.00 97.38 96 GLU A N 1
ATOM 749 C CA . GLU A 1 96 ? 9.656 -7.659 -3.391 1.00 97.38 96 GLU A CA 1
ATOM 750 C C . GLU A 1 96 ? 9.369 -7.883 -1.902 1.00 97.38 96 GLU A C 1
ATOM 752 O O . GLU A 1 96 ? 8.344 -8.468 -1.548 1.00 97.38 96 GLU A O 1
ATOM 757 N N . SER A 1 97 ? 10.219 -7.370 -1.005 1.00 98.06 97 SER A N 1
ATOM 758 C CA . SER A 1 97 ? 9.985 -7.475 0.441 1.00 98.06 97 SER A CA 1
ATOM 759 C C . SER A 1 97 ? 8.710 -6.752 0.895 1.00 98.06 97 SER A C 1
ATOM 761 O O . SER A 1 97 ? 7.977 -7.260 1.752 1.00 98.06 97 SER A O 1
ATOM 763 N N . ALA A 1 98 ? 8.395 -5.599 0.296 1.00 98.00 98 ALA A N 1
ATOM 764 C CA . ALA A 1 98 ? 7.163 -4.872 0.576 1.00 98.00 98 ALA A CA 1
ATOM 765 C C . ALA A 1 98 ? 5.940 -5.695 0.145 1.00 98.00 98 ALA A C 1
ATOM 767 O O . ALA A 1 98 ? 5.003 -5.862 0.925 1.00 98.00 98 ALA A O 1
ATOM 768 N N . VAL A 1 99 ? 5.983 -6.290 -1.049 1.00 98.19 99 VAL A N 1
ATOM 769 C CA . VAL A 1 99 ? 4.908 -7.153 -1.557 1.00 98.19 99 VAL A CA 1
ATOM 770 C C . VAL A 1 9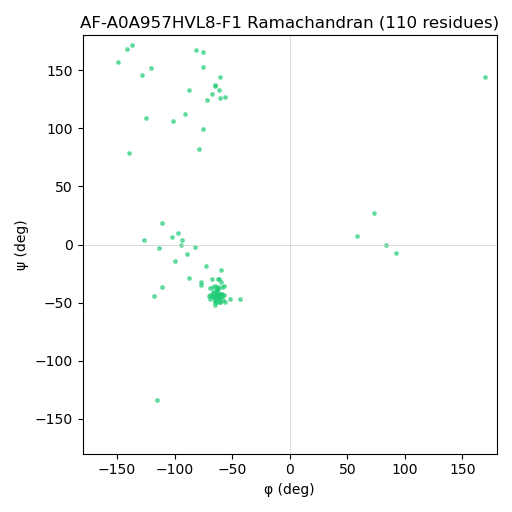9 ? 4.720 -8.398 -0.687 1.00 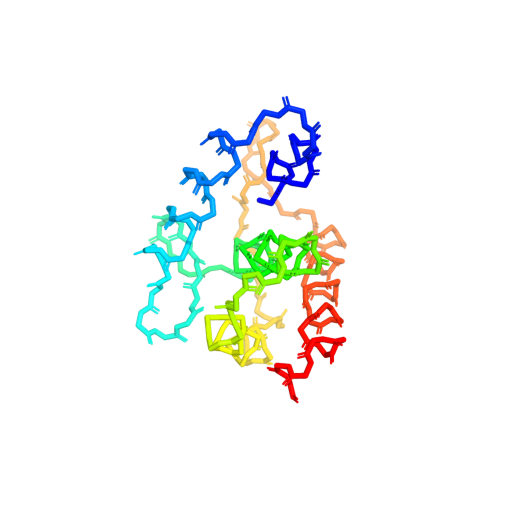98.19 99 VAL A C 1
ATOM 772 O O . VAL A 1 99 ? 3.593 -8.708 -0.303 1.00 98.19 99 VAL A O 1
ATOM 775 N N . LEU A 1 100 ? 5.801 -9.096 -0.330 1.00 98.06 100 LEU A N 1
ATOM 776 C CA . LEU A 1 100 ? 5.731 -10.301 0.504 1.00 98.06 100 LEU A CA 1
ATOM 777 C C . LEU A 1 100 ? 5.148 -10.009 1.890 1.00 98.06 100 LEU A C 1
ATOM 779 O O . LEU A 1 100 ? 4.278 -10.741 2.357 1.00 98.06 100 LEU A O 1
ATOM 783 N N . SER A 1 101 ? 5.586 -8.926 2.532 1.00 98.00 101 SER A N 1
ATOM 784 C CA . SER A 1 101 ? 5.052 -8.532 3.841 1.00 98.00 101 SER A CA 1
ATOM 785 C C . SER A 1 101 ? 3.584 -8.106 3.772 1.00 98.00 101 SER A C 1
ATOM 787 O O . SER A 1 101 ? 2.819 -8.438 4.674 1.00 98.00 101 SER A O 1
ATOM 789 N N . ALA A 1 102 ? 3.159 -7.435 2.698 1.00 97.94 102 ALA A N 1
ATOM 790 C CA . ALA A 1 102 ? 1.753 -7.095 2.489 1.00 97.94 102 ALA A CA 1
ATOM 791 C C . ALA A 1 102 ? 0.870 -8.344 2.334 1.00 97.94 102 ALA A C 1
ATOM 793 O O . ALA A 1 102 ? -0.180 -8.430 2.969 1.00 97.94 102 ALA A O 1
ATOM 794 N N . LEU A 1 103 ? 1.308 -9.326 1.539 1.00 98.00 103 LEU A N 1
ATOM 795 C CA . LEU A 1 103 ? 0.592 -10.595 1.378 1.00 98.00 103 LEU A CA 1
ATOM 796 C C . LEU A 1 103 ? 0.520 -11.371 2.697 1.00 98.00 103 LEU A C 1
ATOM 798 O O . LEU A 1 103 ? -0.546 -11.852 3.064 1.00 98.00 103 LEU A O 1
ATOM 802 N N . TRP A 1 104 ? 1.618 -11.432 3.448 1.00 97.69 104 TRP A N 1
ATOM 803 C CA . TRP A 1 104 ? 1.627 -12.090 4.753 1.00 97.69 104 TRP A CA 1
ATOM 804 C C . TRP A 1 104 ? 0.669 -11.424 5.752 1.00 97.69 104 TRP A C 1
ATOM 806 O O . TRP A 1 104 ? -0.081 -12.110 6.442 1.00 97.69 104 TRP A O 1
ATOM 816 N N . LEU A 1 105 ? 0.625 -10.089 5.801 1.00 95.88 105 LEU A N 1
ATOM 817 C CA . LEU A 1 105 ? -0.329 -9.366 6.651 1.00 95.88 105 LEU A CA 1
ATOM 818 C C . LEU A 1 105 ? -1.785 -9.629 6.247 1.00 95.88 105 LEU A C 1
ATOM 820 O O . LEU A 1 105 ? -2.635 -9.781 7.121 1.00 95.88 105 LEU A O 1
ATOM 824 N N . ALA A 1 106 ? -2.073 -9.705 4.944 1.00 95.50 106 ALA A N 1
ATOM 825 C CA . ALA A 1 106 ? -3.404 -10.053 4.452 1.00 95.50 106 ALA A CA 1
ATOM 826 C C . ALA A 1 106 ? -3.815 -11.478 4.871 1.00 95.50 106 ALA A C 1
ATOM 828 O O . ALA A 1 106 ? -4.961 -11.697 5.263 1.00 95.50 106 ALA A O 1
ATOM 829 N N . GLU A 1 107 ? -2.878 -12.429 4.868 1.00 95.31 107 GLU A N 1
ATOM 830 C CA . GLU A 1 107 ? -3.109 -13.801 5.335 1.00 95.31 107 GLU A CA 1
ATOM 831 C C . GLU A 1 107 ? -3.419 -13.833 6.838 1.00 95.31 107 GLU A C 1
ATOM 833 O O . GLU A 1 107 ? -4.390 -14.461 7.258 1.00 95.31 107 GLU A O 1
ATOM 838 N N . GLN A 1 108 ? -2.669 -13.082 7.651 1.00 92.19 108 GLN A N 1
ATOM 839 C CA . GLN A 1 108 ? -2.869 -13.038 9.105 1.00 92.19 108 GLN A CA 1
ATOM 840 C C . GLN A 1 108 ? -4.254 -12.552 9.536 1.00 92.19 108 GLN A C 1
ATOM 842 O O . GLN A 1 108 ? -4.751 -12.969 10.582 1.00 92.19 108 GLN A O 1
ATOM 847 N N . ILE A 1 109 ? -4.865 -11.654 8.764 1.00 88.44 109 ILE A N 1
ATOM 848 C CA . ILE A 1 109 ? -6.191 -11.107 9.071 1.00 88.44 109 ILE A CA 1
ATOM 849 C C . ILE A 1 109 ? -7.333 -11.880 8.388 1.00 88.44 109 ILE A C 1
ATOM 851 O O . ILE A 1 109 ? -8.490 -11.476 8.501 1.00 88.44 109 ILE A O 1
ATOM 855 N N . GLY A 1 110 ? -7.032 -12.981 7.684 1.00 86.38 110 GLY A N 1
ATOM 856 C CA . GLY A 1 110 ? -8.021 -13.800 6.973 1.00 86.38 110 GLY A CA 1
ATOM 857 C C . GLY A 1 110 ? -8.569 -13.153 5.696 1.00 86.38 110 GLY A C 1
ATOM 858 O O . GLY A 1 110 ? -9.709 -13.411 5.313 1.00 86.38 110 GLY A O 1
ATOM 859 N N . ALA A 1 111 ? -7.786 -12.277 5.061 1.00 79.31 111 ALA A N 1
ATOM 860 C CA . ALA A 1 111 ? -8.132 -11.590 3.816 1.00 79.31 111 ALA A CA 1
ATOM 861 C C . ALA A 1 111 ? -7.539 -12.265 2.558 1.00 79.31 111 ALA A C 1
ATOM 863 O O . ALA A 1 111 ? -7.618 -11.688 1.472 1.00 79.31 111 ALA A O 1
ATOM 864 N N . LEU A 1 112 ? -6.980 -13.472 2.699 1.00 77.69 112 LEU A N 1
ATOM 865 C CA . LEU A 1 112 ? -6.469 -14.347 1.634 1.00 77.69 112 LEU A CA 1
ATOM 866 C C . LEU A 1 112 ? -7.133 -15.729 1.677 1.00 77.69 112 LEU A C 1
ATOM 868 O O . LEU A 1 112 ? -7.682 -16.087 2.744 1.00 77.69 112 LEU A O 1
#

Radius of gyration: 13.56 Å; Cα contacts (8 Å, |Δi|>4): 146; chains: 1; bounding box: 33×27×33 Å